Protein AF-D8QXN9-F1 (afdb_monomer)

Solvent-accessible surface area (backbone atoms only — not comparable to full-atom values): 7671 Å² total; per-residue (Å²): 120,68,66,42,54,52,26,49,49,23,25,74,68,43,37,51,70,62,40,48,57,50,53,70,66,60,67,50,72,72,54,51,50,29,54,66,44,42,51,28,50,41,50,21,40,54,58,37,49,31,49,78,37,84,77,47,31,55,59,44,47,53,46,49,52,50,19,53,76,62,71,26,77,75,54,70,71,53,49,32,52,51,33,48,42,13,20,44,59,93,32,33,68,60,31,52,54,50,51,52,47,33,59,78,70,62,49,67,80,44,68,64,43,57,52,26,49,30,53,13,27,49,59,30,68,38,57,67,63,17,50,54,53,51,51,54,52,56,55,54,63,57,66,78,76,113

Mean predicted aligned error: 9.07 Å

Organism: Selaginella moellendorffii (NCBI:txid88036)

Nearest PDB structures (foldseek):
  5iww-assembly1_D  TM=6.169E-01  e=4.352E-06  unidentified
  5iwb-assembly1_B  TM=8.799E-01  e=5.722E-03  unidentified
  6een-assembly1_A  TM=7.060E-01  e=8.855E-03  Zea mays
  5i9g-assembly1_C  TM=6.907E-01  e=8.855E-03  unidentified
  6bv6-assembly1_A  TM=7.272E-01  e=5.875E-02  Arabidopsis thaliana

Structure (mmCIF, N/CA/C/O backbone):
data_AF-D8QXN9-F1
#
_entry.id   AF-D8QXN9-F1
#
loop_
_atom_site.group_PDB
_atom_site.id
_atom_site.type_symbol
_atom_site.label_atom_id
_atom_site.label_alt_id
_atom_site.label_comp_id
_atom_site.label_asym_id
_atom_site.label_entity_id
_atom_site.label_seq_id
_atom_site.pdbx_PDB_ins_code
_atom_site.Cartn_x
_atom_site.Cartn_y
_atom_site.Cartn_z
_atom_site.occupancy
_atom_site.B_iso_or_equiv
_atom_site.auth_seq_id
_atom_site.auth_comp_id
_atom_site.auth_asym_id
_atom_site.auth_atom_id
_atom_site.pdbx_PDB_model_num
ATOM 1 N N . MET A 1 1 ? 0.394 -14.820 -15.904 1.00 59.53 1 MET A N 1
ATOM 2 C CA . MET A 1 1 ? 1.328 -15.375 -14.895 1.00 59.53 1 MET A CA 1
ATOM 3 C C . MET A 1 1 ? 2.772 -14.881 -15.051 1.00 59.53 1 MET A C 1
ATOM 5 O O . MET A 1 1 ? 3.433 -14.773 -14.034 1.00 59.53 1 MET A O 1
ATOM 9 N N . VAL A 1 2 ? 3.241 -14.471 -16.241 1.00 77.19 2 VAL A N 1
ATOM 10 C CA . VAL A 1 2 ? 4.619 -13.950 -16.432 1.00 77.19 2 VAL A CA 1
ATOM 11 C C . VAL A 1 2 ? 4.889 -12.630 -15.688 1.00 77.19 2 VAL A C 1
ATOM 13 O O . VAL A 1 2 ? 5.911 -12.492 -15.029 1.00 77.19 2 VAL A O 1
ATOM 16 N N . ILE A 1 3 ? 3.950 -11.680 -15.725 1.00 80.69 3 ILE A N 1
ATOM 17 C CA . ILE A 1 3 ? 4.158 -10.326 -15.177 1.00 80.69 3 ILE A CA 1
ATOM 18 C C . ILE A 1 3 ? 4.365 -10.330 -13.654 1.00 80.69 3 ILE A C 1
ATOM 20 O O . ILE A 1 3 ? 5.240 -9.631 -13.157 1.00 80.69 3 ILE A O 1
ATOM 24 N N . VAL A 1 4 ? 3.624 -11.163 -12.915 1.00 82.94 4 VAL A N 1
ATOM 25 C CA . VAL A 1 4 ? 3.764 -11.283 -11.451 1.00 82.94 4 VAL A CA 1
ATOM 26 C C . VAL A 1 4 ? 5.149 -11.808 -11.069 1.00 82.94 4 VAL A C 1
ATOM 28 O O . VAL A 1 4 ? 5.782 -11.256 -10.174 1.00 82.94 4 VAL A O 1
ATOM 31 N N . SER A 1 5 ? 5.657 -12.829 -11.768 1.00 83.69 5 SER A N 1
ATOM 32 C CA . SER A 1 5 ? 7.010 -13.346 -11.530 1.00 83.69 5 SER A CA 1
ATOM 33 C C . SER A 1 5 ? 8.098 -12.334 -11.888 1.00 83.69 5 SER A C 1
ATOM 35 O O . SER A 1 5 ? 9.083 -12.230 -11.163 1.00 83.69 5 SER A O 1
ATOM 37 N N . THR A 1 6 ? 7.920 -11.547 -12.954 1.00 85.12 6 THR A N 1
ATOM 38 C CA . THR A 1 6 ? 8.880 -10.491 -13.310 1.00 85.12 6 THR A CA 1
ATOM 39 C C . THR A 1 6 ? 8.885 -9.378 -12.264 1.00 85.12 6 THR A C 1
ATOM 41 O O . THR A 1 6 ? 9.954 -8.952 -11.840 1.00 85.12 6 THR A O 1
ATOM 44 N N . LEU A 1 7 ? 7.712 -8.963 -11.772 1.00 83.94 7 LEU A N 1
ATOM 45 C CA . LEU A 1 7 ? 7.598 -8.002 -10.670 1.00 83.94 7 LEU A CA 1
ATOM 46 C C . LEU A 1 7 ? 8.225 -8.535 -9.376 1.00 83.94 7 LEU A C 1
ATOM 48 O O . LEU A 1 7 ? 8.920 -7.795 -8.684 1.00 83.94 7 LEU A O 1
ATOM 52 N N . ALA A 1 8 ? 8.040 -9.822 -9.068 1.00 84.38 8 ALA A N 1
ATOM 53 C CA . ALA A 1 8 ? 8.683 -10.463 -7.923 1.00 84.38 8 ALA A CA 1
ATOM 54 C C . ALA A 1 8 ? 10.215 -10.493 -8.061 1.00 84.38 8 ALA A C 1
ATOM 56 O O . ALA A 1 8 ? 10.917 -10.226 -7.087 1.00 84.38 8 ALA A O 1
ATOM 57 N N . ALA A 1 9 ? 10.737 -10.747 -9.265 1.00 86.50 9 ALA A N 1
ATOM 58 C CA . ALA A 1 9 ? 12.169 -10.670 -9.543 1.00 86.50 9 ALA A CA 1
ATOM 59 C C . ALA A 1 9 ? 12.709 -9.239 -9.369 1.00 86.50 9 ALA A C 1
ATOM 61 O O . ALA A 1 9 ? 13.724 -9.061 -8.701 1.00 86.50 9 ALA A O 1
ATOM 62 N N . CYS A 1 10 ? 11.995 -8.221 -9.868 1.00 83.31 10 CYS A N 1
ATOM 63 C CA . CYS A 1 10 ? 12.359 -6.808 -9.674 1.00 83.31 10 CYS A CA 1
ATOM 64 C C . CYS A 1 10 ? 12.379 -6.439 -8.188 1.00 83.31 10 CYS A C 1
ATOM 66 O O . CYS A 1 10 ? 13.314 -5.809 -7.708 1.00 83.31 10 CYS A O 1
ATOM 68 N N . SER A 1 11 ? 11.376 -6.904 -7.442 1.00 84.44 11 SER A N 1
ATOM 69 C CA . SER A 1 11 ? 11.268 -6.721 -5.995 1.00 84.44 11 SER A CA 1
ATOM 70 C C . SER A 1 11 ? 12.443 -7.360 -5.238 1.00 84.44 11 SER A C 1
ATOM 72 O O . SER A 1 11 ? 12.994 -6.749 -4.325 1.00 84.44 11 SER A O 1
ATOM 74 N N . GLY A 1 12 ? 12.861 -8.571 -5.625 1.00 80.69 12 GLY A N 1
ATOM 75 C CA . GLY A 1 12 ? 14.017 -9.259 -5.040 1.00 80.69 12 GLY A CA 1
ATOM 76 C C . GLY A 1 12 ? 15.357 -8.608 -5.392 1.00 80.69 12 GLY A C 1
ATOM 77 O O . GLY A 1 12 ? 16.237 -8.526 -4.540 1.00 80.69 12 GLY A O 1
ATOM 78 N N . ALA A 1 13 ? 15.491 -8.104 -6.619 1.00 83.06 13 ALA A N 1
ATOM 79 C CA . ALA A 1 13 ? 16.678 -7.399 -7.097 1.00 83.06 13 ALA A CA 1
ATOM 80 C C . ALA A 1 13 ? 16.736 -5.921 -6.666 1.00 83.06 13 ALA A C 1
ATOM 82 O O . ALA A 1 13 ? 17.757 -5.272 -6.878 1.00 83.06 13 ALA A O 1
ATOM 83 N N . LYS A 1 14 ? 15.656 -5.389 -6.071 1.00 77.75 14 LYS A N 1
ATOM 84 C CA . LYS A 1 14 ? 15.438 -3.951 -5.827 1.00 77.75 14 LYS A CA 1
ATOM 85 C C . LYS A 1 14 ? 15.580 -3.093 -7.095 1.00 77.75 14 LYS A C 1
ATOM 87 O O . LYS A 1 14 ? 15.980 -1.933 -7.030 1.00 77.75 14 LYS A O 1
ATOM 92 N N . ASP A 1 15 ? 15.249 -3.665 -8.251 1.00 77.88 15 ASP A N 1
ATOM 93 C CA . ASP A 1 15 ? 15.332 -2.994 -9.548 1.00 77.88 15 ASP A CA 1
ATOM 94 C C . ASP A 1 15 ? 14.044 -2.206 -9.819 1.00 77.88 15 ASP A C 1
ATOM 96 O O . ASP A 1 15 ? 13.083 -2.690 -10.428 1.00 77.88 15 ASP A O 1
ATOM 100 N N . LEU A 1 16 ? 14.020 -0.978 -9.302 1.00 76.75 16 LEU A N 1
ATOM 101 C CA . LEU A 1 16 ? 12.884 -0.071 -9.438 1.00 76.75 16 LEU A CA 1
ATOM 102 C C . LEU A 1 16 ? 12.642 0.343 -10.893 1.00 76.75 16 LEU A C 1
ATOM 104 O O . LEU A 1 16 ? 11.494 0.437 -11.324 1.00 76.75 16 LEU A O 1
ATOM 108 N N . VAL A 1 17 ? 13.710 0.564 -11.662 1.00 77.62 17 VAL A N 1
ATOM 109 C CA . VAL A 1 17 ? 13.626 1.052 -13.046 1.00 77.62 17 VAL A CA 1
ATOM 110 C C . VAL A 1 17 ? 12.914 0.028 -13.922 1.00 77.62 17 VAL A C 1
ATOM 112 O O . VAL A 1 17 ? 11.977 0.370 -14.649 1.00 77.62 17 VAL A O 1
ATOM 115 N N . LEU A 1 18 ? 13.298 -1.245 -13.806 1.00 80.25 18 LEU A N 1
ATOM 116 C CA . LEU A 1 18 ? 12.629 -2.324 -14.522 1.00 80.25 18 LEU A CA 1
ATOM 117 C C . LEU A 1 18 ? 11.184 -2.509 -14.042 1.00 80.25 18 LEU A C 1
ATOM 119 O O . LEU A 1 18 ? 10.278 -2.675 -14.861 1.00 80.25 18 LEU A O 1
ATOM 123 N N . GLY A 1 19 ? 10.948 -2.427 -12.731 1.00 80.50 19 GLY A N 1
ATOM 124 C CA . GLY A 1 19 ? 9.610 -2.500 -12.148 1.00 80.50 19 GLY A CA 1
ATOM 125 C C . GLY A 1 19 ? 8.654 -1.432 -12.693 1.00 80.50 19 GLY A C 1
ATOM 126 O O . GLY A 1 19 ? 7.520 -1.752 -13.057 1.00 80.50 19 GLY A O 1
ATOM 127 N N . MET A 1 20 ? 9.123 -0.190 -12.837 1.00 72.50 20 MET A N 1
ATOM 128 C CA . MET A 1 20 ? 8.364 0.911 -13.440 1.00 72.50 20 MET A CA 1
ATOM 129 C C . MET A 1 20 ? 8.117 0.701 -14.933 1.00 72.50 20 MET A C 1
ATOM 131 O O . MET A 1 20 ? 7.005 0.926 -15.410 1.00 72.50 20 MET A O 1
ATOM 135 N N . ALA A 1 21 ? 9.113 0.217 -15.678 1.00 80.31 21 ALA A N 1
ATOM 136 C CA . ALA A 1 21 ? 8.937 -0.114 -17.090 1.00 80.31 21 ALA A CA 1
ATOM 137 C C . ALA A 1 21 ? 7.868 -1.206 -17.288 1.00 80.31 21 ALA A C 1
ATOM 139 O O . ALA A 1 21 ? 7.093 -1.168 -18.247 1.00 80.31 21 ALA A O 1
ATOM 140 N N . ILE A 1 22 ? 7.783 -2.163 -16.359 1.00 81.38 22 ILE A N 1
ATOM 141 C CA . ILE A 1 22 ? 6.728 -3.180 -16.340 1.00 81.38 22 ILE A CA 1
ATOM 142 C C . ILE A 1 22 ? 5.384 -2.555 -15.960 1.00 81.38 22 ILE A C 1
ATOM 144 O O . ILE A 1 22 ? 4.396 -2.836 -16.636 1.00 81.38 22 ILE A O 1
ATOM 148 N N . HIS A 1 23 ? 5.332 -1.681 -14.950 1.00 79.88 23 HIS A N 1
ATOM 149 C CA . HIS A 1 23 ? 4.109 -0.962 -14.581 1.00 79.88 23 HIS A CA 1
ATOM 150 C C . HIS A 1 23 ? 3.545 -0.153 -15.759 1.00 79.88 23 HIS A C 1
ATOM 152 O O . HIS A 1 23 ? 2.367 -0.284 -16.084 1.00 79.88 23 HIS A O 1
ATOM 158 N N . ALA A 1 24 ? 4.391 0.574 -16.491 1.00 74.62 24 ALA A N 1
ATOM 159 C CA . ALA A 1 24 ? 3.994 1.321 -17.684 1.00 74.62 24 ALA A CA 1
ATOM 160 C C . ALA A 1 24 ? 3.447 0.426 -18.813 1.00 74.62 24 ALA A C 1
ATOM 162 O O . ALA A 1 24 ? 2.692 0.895 -19.658 1.00 74.62 24 ALA A O 1
ATOM 163 N N . ARG A 1 25 ? 3.790 -0.869 -18.832 1.00 73.12 25 ARG A N 1
ATOM 164 C CA . ARG A 1 25 ? 3.241 -1.858 -19.778 1.00 73.12 25 ARG A CA 1
ATOM 165 C C . ARG A 1 25 ? 1.941 -2.500 -19.289 1.00 73.12 25 ARG A C 1
ATOM 167 O O . ARG A 1 25 ? 1.237 -3.119 -20.087 1.00 73.12 25 ARG A O 1
ATOM 174 N N . ILE A 1 26 ? 1.580 -2.333 -18.016 1.00 72.94 26 ILE A N 1
ATOM 175 C CA . ILE A 1 26 ? 0.288 -2.736 -17.438 1.00 72.94 26 ILE A CA 1
ATOM 176 C C . ILE A 1 26 ? -0.748 -1.644 -17.778 1.00 72.94 26 ILE A C 1
ATOM 178 O O . ILE A 1 26 ? -1.277 -0.918 -16.935 1.00 72.94 26 ILE A O 1
ATOM 182 N N . LEU A 1 27 ? -1.013 -1.491 -19.078 1.00 63.69 27 LEU A N 1
ATOM 183 C CA . LEU A 1 27 ? -2.041 -0.590 -19.611 1.00 63.69 27 LEU A CA 1
ATOM 184 C C . LEU A 1 27 ? -3.340 -1.319 -19.952 1.00 63.69 27 LEU A C 1
ATOM 186 O O . LEU A 1 27 ? -4.350 -0.663 -20.189 1.00 63.69 27 LEU A O 1
ATOM 190 N N . SER A 1 28 ? -3.354 -2.657 -19.956 1.00 69.00 28 SER A N 1
ATOM 191 C CA . SER A 1 28 ? -4.598 -3.385 -20.182 1.00 69.00 28 SER A CA 1
ATOM 192 C C . SER A 1 28 ? -5.530 -3.224 -18.968 1.00 69.00 28 SER A C 1
ATOM 194 O O . SER A 1 28 ? -5.135 -3.543 -17.839 1.00 69.00 28 SER A O 1
ATOM 196 N N . PRO A 1 29 ? -6.775 -2.748 -19.171 1.00 64.94 29 PRO A N 1
ATOM 197 C CA . PRO A 1 29 ? -7.753 -2.568 -18.096 1.00 64.94 29 PRO A CA 1
ATOM 198 C C . PRO A 1 29 ? -7.983 -3.847 -17.286 1.00 64.94 29 PRO A C 1
ATOM 200 O O . PRO A 1 29 ? -8.178 -3.790 -16.075 1.00 64.94 29 PRO A O 1
ATOM 203 N N . ASP A 1 30 ? -7.906 -5.004 -17.942 1.00 72.31 30 ASP A N 1
ATOM 204 C CA . ASP A 1 30 ? -8.112 -6.313 -17.317 1.00 72.31 30 ASP A CA 1
ATOM 205 C C . ASP A 1 30 ? -6.999 -6.672 -16.332 1.00 72.31 30 ASP A C 1
ATOM 207 O O . ASP A 1 30 ? -7.237 -7.294 -15.298 1.00 72.31 30 ASP A O 1
ATOM 211 N N . LEU A 1 31 ? -5.770 -6.246 -16.624 1.00 70.00 31 LEU A N 1
ATOM 212 C CA . LEU A 1 31 ? -4.612 -6.571 -15.806 1.00 70.00 31 LEU A CA 1
ATOM 213 C C . LEU A 1 31 ? -4.504 -5.653 -14.581 1.00 70.00 31 LEU A C 1
ATOM 215 O O . LEU A 1 31 ? -4.072 -6.110 -13.524 1.00 70.00 31 LEU A O 1
ATOM 219 N N . ARG A 1 32 ? -4.983 -4.404 -14.686 1.00 66.00 32 ARG A N 1
ATOM 220 C CA . ARG A 1 32 ? -5.122 -3.472 -13.548 1.00 66.00 32 ARG A CA 1
ATOM 221 C C . ARG A 1 32 ? -6.118 -3.957 -12.496 1.00 66.00 32 ARG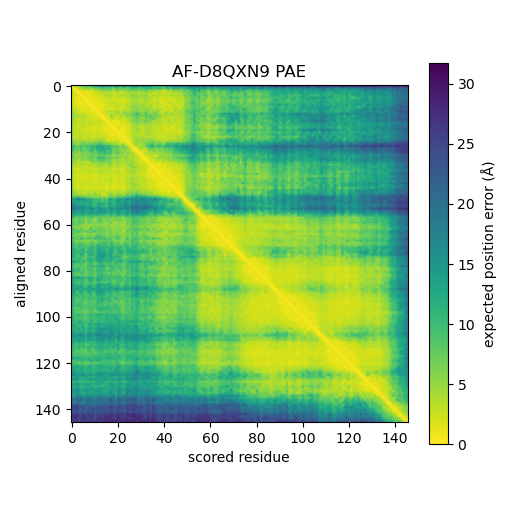 A C 1
ATOM 223 O O . ARG A 1 32 ? -5.935 -3.699 -11.314 1.00 66.00 32 ARG A O 1
ATOM 230 N N . LYS A 1 33 ? -7.143 -4.700 -12.916 1.00 68.62 33 LYS A N 1
ATOM 231 C CA . LYS A 1 33 ? -8.142 -5.302 -12.020 1.00 68.62 33 LYS A CA 1
ATOM 232 C C . LYS A 1 33 ? -7.669 -6.616 -11.388 1.00 68.62 33 LYS A C 1
ATOM 234 O O . LYS A 1 33 ? -8.407 -7.248 -10.640 1.00 68.62 33 LYS A O 1
ATOM 239 N N . SER A 1 34 ? -6.458 -7.083 -11.689 1.00 78.19 34 SER A N 1
ATOM 240 C CA . SER A 1 34 ? -5.955 -8.326 -11.110 1.00 78.19 34 SER A CA 1
ATOM 241 C C . SER A 1 34 ? -5.381 -8.085 -9.714 1.00 78.19 34 SER A C 1
ATOM 243 O O . SER A 1 34 ? -4.369 -7.393 -9.583 1.00 78.19 34 SER A O 1
ATOM 245 N N . VAL A 1 35 ? -5.958 -8.736 -8.689 1.00 75.38 35 VAL A N 1
ATOM 246 C CA . VAL A 1 35 ? -5.423 -8.735 -7.308 1.00 75.38 35 VAL A CA 1
ATOM 247 C C . VAL A 1 35 ? -3.928 -9.068 -7.317 1.00 75.38 35 VAL A C 1
ATOM 249 O O . VAL A 1 35 ? -3.117 -8.371 -6.716 1.00 75.38 35 VAL A O 1
ATOM 252 N N . PHE A 1 36 ? -3.555 -10.119 -8.054 1.00 82.44 36 PHE A N 1
ATOM 253 C CA . PHE A 1 36 ? -2.189 -10.636 -8.088 1.00 82.44 36 PHE A CA 1
ATOM 254 C C . PHE A 1 36 ? -1.192 -9.636 -8.674 1.00 82.44 36 PHE A C 1
ATOM 256 O O . PHE A 1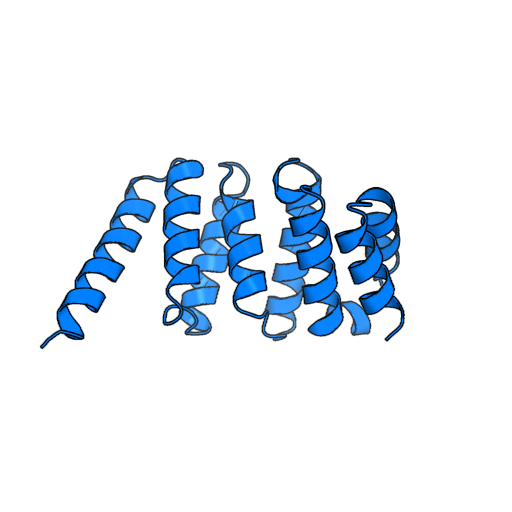 36 ? -0.069 -9.534 -8.188 1.00 82.44 36 PHE A O 1
ATOM 263 N N . VAL A 1 37 ? -1.589 -8.899 -9.715 1.00 82.50 37 VAL A N 1
ATOM 264 C CA . VAL A 1 37 ? -0.716 -7.914 -10.366 1.00 82.50 37 VAL A CA 1
ATOM 265 C C . VAL A 1 37 ? -0.594 -6.660 -9.514 1.00 82.50 37 VAL A C 1
ATOM 267 O O . VAL A 1 37 ? 0.523 -6.195 -9.303 1.00 82.50 37 VAL A O 1
ATOM 270 N N . GLY A 1 38 ? -1.706 -6.156 -8.977 1.00 76.88 38 GLY A N 1
ATOM 271 C CA . GLY A 1 38 ? -1.701 -4.994 -8.093 1.00 76.88 38 GLY A CA 1
ATOM 272 C C . GLY A 1 38 ? -0.880 -5.235 -6.823 1.00 76.88 38 GLY A C 1
ATOM 273 O O . GLY A 1 38 ? 0.019 -4.458 -6.514 1.00 76.88 38 GLY A O 1
ATOM 274 N N . THR A 1 39 ? -1.067 -6.381 -6.157 1.00 79.31 39 THR A N 1
ATOM 275 C CA . THR A 1 39 ? -0.230 -6.781 -5.014 1.00 79.31 39 THR A CA 1
ATOM 276 C C . THR A 1 39 ? 1.248 -6.909 -5.394 1.00 79.31 39 THR A C 1
ATOM 278 O O . THR A 1 39 ? 2.112 -6.468 -4.636 1.00 79.31 39 THR A O 1
ATOM 281 N N . ALA A 1 40 ? 1.568 -7.497 -6.551 1.00 84.31 40 ALA A N 1
ATOM 282 C CA . ALA A 1 40 ? 2.956 -7.641 -6.989 1.00 84.31 40 ALA A CA 1
ATOM 283 C C . ALA A 1 40 ? 3.621 -6.288 -7.288 1.00 84.31 40 ALA A C 1
ATOM 285 O O . ALA A 1 40 ? 4.784 -6.102 -6.934 1.00 84.31 40 ALA A O 1
ATOM 286 N N . LEU A 1 41 ? 2.886 -5.343 -7.885 1.00 79.38 41 LEU A N 1
ATOM 287 C CA . LEU A 1 41 ? 3.342 -3.971 -8.120 1.00 79.38 41 LEU A CA 1
ATOM 288 C C . LEU A 1 41 ? 3.618 -3.248 -6.802 1.00 79.38 41 LEU A C 1
ATOM 290 O O . LEU A 1 41 ? 4.720 -2.742 -6.610 1.00 79.38 41 LEU A O 1
ATOM 294 N N . LEU A 1 42 ? 2.664 -3.256 -5.870 1.00 77.44 42 LEU A N 1
ATOM 295 C CA . LEU A 1 42 ? 2.824 -2.617 -4.561 1.00 77.44 42 LEU A CA 1
ATOM 296 C C . LEU A 1 42 ? 3.994 -3.203 -3.766 1.00 77.44 42 LEU A C 1
ATOM 298 O O . LEU A 1 42 ? 4.795 -2.453 -3.216 1.00 77.44 42 LEU A O 1
ATOM 302 N N . ASN A 1 43 ? 4.152 -4.528 -3.750 1.00 78.31 43 ASN A N 1
ATOM 303 C CA . ASN A 1 43 ? 5.290 -5.164 -3.086 1.00 78.31 43 ASN A CA 1
ATOM 304 C C . ASN A 1 43 ? 6.630 -4.858 -3.788 1.00 78.31 43 ASN A C 1
ATOM 306 O O . ASN A 1 43 ? 7.662 -4.753 -3.123 1.00 78.31 43 ASN A O 1
ATOM 310 N N . MET A 1 44 ? 6.636 -4.700 -5.115 1.00 84.38 44 MET A N 1
ATOM 311 C CA . MET A 1 44 ? 7.812 -4.233 -5.855 1.00 84.38 44 MET A CA 1
ATOM 312 C C . MET A 1 44 ? 8.184 -2.811 -5.420 1.00 84.38 44 MET A C 1
ATOM 314 O O . MET A 1 44 ? 9.291 -2.619 -4.923 1.00 84.38 44 MET A O 1
ATOM 318 N N . TYR A 1 45 ? 7.247 -1.861 -5.469 1.00 76.81 45 TYR A N 1
ATOM 319 C CA . TYR A 1 45 ? 7.481 -0.481 -5.026 1.00 76.81 45 TYR A CA 1
ATOM 320 C C . TYR A 1 45 ? 7.924 -0.395 -3.557 1.00 76.81 45 TYR A C 1
ATOM 322 O O . TYR A 1 45 ? 8.868 0.330 -3.239 1.00 76.81 45 TYR A O 1
ATOM 330 N N . ALA A 1 46 ? 7.307 -1.185 -2.674 1.00 73.25 46 ALA A N 1
ATOM 331 C CA . ALA A 1 46 ? 7.655 -1.228 -1.258 1.00 73.25 46 ALA A CA 1
ATOM 332 C C . ALA A 1 46 ? 9.084 -1.725 -1.010 1.00 73.25 46 ALA A C 1
ATOM 334 O O . ALA A 1 46 ? 9.840 -1.093 -0.274 1.00 73.25 46 ALA A O 1
ATOM 335 N N . LYS A 1 47 ? 9.488 -2.838 -1.634 1.00 73.75 47 LYS A N 1
ATOM 336 C CA . LYS A 1 47 ? 10.829 -3.413 -1.422 1.00 73.75 47 LYS A CA 1
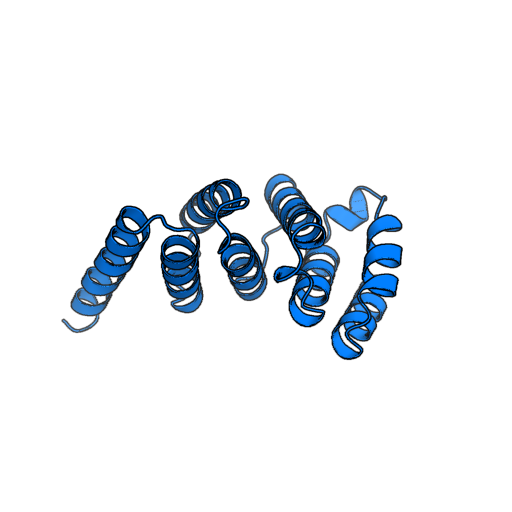ATOM 337 C C . LYS A 1 47 ? 11.945 -2.650 -2.130 1.00 73.75 47 LYS A C 1
ATOM 339 O O . LYS A 1 47 ? 13.083 -2.688 -1.662 1.00 73.75 47 LYS A O 1
ATOM 344 N N . CYS A 1 48 ? 11.630 -1.953 -3.216 1.00 69.88 48 CYS A N 1
ATOM 345 C CA . CYS A 1 48 ? 12.580 -1.107 -3.930 1.00 69.88 48 CYS A CA 1
ATOM 346 C C . CYS A 1 48 ? 12.862 0.231 -3.217 1.00 69.88 48 CYS A C 1
ATOM 348 O O . CYS A 1 48 ? 13.661 1.013 -3.718 1.00 69.88 48 CYS A O 1
ATOM 350 N N . GLY A 1 49 ? 12.232 0.511 -2.066 1.00 62.97 49 GLY A N 1
ATOM 351 C CA . GLY A 1 49 ? 12.419 1.774 -1.337 1.00 62.97 49 GLY A CA 1
ATOM 352 C C . GLY A 1 49 ? 11.801 2.983 -2.046 1.00 62.97 49 GLY A C 1
ATOM 353 O O . GLY A 1 49 ? 12.032 4.119 -1.654 1.00 62.97 49 GLY A O 1
ATOM 354 N N . ALA A 1 50 ? 10.985 2.749 -3.076 1.00 59.22 50 ALA A N 1
ATOM 355 C CA . ALA A 1 50 ? 10.316 3.797 -3.841 1.00 59.22 50 ALA A CA 1
ATOM 356 C C . ALA A 1 50 ? 9.308 4.575 -2.977 1.00 59.22 50 ALA A C 1
ATOM 358 O O . ALA A 1 50 ? 9.013 5.732 -3.233 1.00 59.22 50 ALA A O 1
ATOM 359 N N . ILE A 1 51 ? 8.838 3.945 -1.897 1.00 55.84 51 ILE A N 1
ATOM 360 C CA . 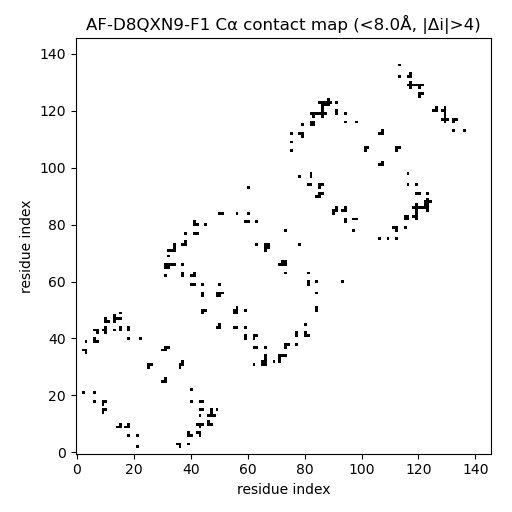ILE A 1 51 ? 7.994 4.563 -0.873 1.00 55.84 51 ILE A CA 1
ATOM 361 C C . ILE A 1 51 ? 8.733 5.672 -0.078 1.00 55.84 51 ILE A C 1
ATOM 363 O O . ILE A 1 51 ? 8.121 6.477 0.620 1.00 55.84 51 ILE A O 1
ATOM 367 N N . GLU A 1 52 ? 10.059 5.746 -0.179 1.00 53.41 52 GLU A N 1
ATOM 368 C CA . GLU A 1 52 ? 10.852 6.823 0.422 1.00 53.41 52 GLU A CA 1
ATOM 369 C C . GLU A 1 52 ? 11.129 7.964 -0.576 1.00 53.41 52 GLU A C 1
ATOM 371 O O . GLU A 1 52 ? 11.534 9.051 -0.167 1.00 53.41 52 GLU A O 1
ATOM 376 N N . GLN A 1 53 ? 10.874 7.756 -1.875 1.00 56.12 53 GLN A N 1
ATOM 377 C CA . GLN A 1 53 ? 11.093 8.740 -2.938 1.00 56.12 53 GLN A CA 1
ATOM 378 C C . GLN A 1 53 ? 9.754 9.354 -3.387 1.00 56.12 53 GLN A C 1
ATOM 380 O O . GLN A 1 53 ? 8.852 8.664 -3.856 1.00 56.12 53 GLN A O 1
ATOM 385 N N . MET A 1 54 ? 9.618 10.681 -3.262 1.00 51.44 54 MET A N 1
ATOM 386 C CA . MET A 1 54 ? 8.350 11.423 -3.433 1.00 51.44 54 MET A CA 1
ATOM 387 C C . MET A 1 54 ? 7.611 11.166 -4.762 1.00 51.44 54 MET A C 1
ATOM 389 O O . MET A 1 54 ? 6.384 11.229 -4.795 1.00 51.44 54 MET A O 1
ATOM 393 N N . GLY A 1 55 ? 8.316 10.878 -5.860 1.00 58.44 55 GLY A N 1
ATOM 394 C CA . GLY A 1 55 ? 7.692 10.623 -7.168 1.00 58.44 55 GLY A CA 1
ATOM 395 C C . GLY A 1 55 ? 7.034 9.245 -7.289 1.00 58.44 55 GLY A C 1
ATOM 396 O O . GLY A 1 55 ? 5.989 9.108 -7.928 1.00 58.44 55 GLY A O 1
ATOM 397 N N . ASP A 1 56 ? 7.600 8.240 -6.625 1.00 64.69 56 ASP A N 1
ATOM 398 C CA . ASP A 1 56 ? 7.250 6.835 -6.847 1.00 64.69 56 ASP A CA 1
ATOM 399 C C . ASP A 1 56 ? 6.190 6.334 -5.856 1.00 64.69 56 ASP A C 1
ATOM 401 O O . ASP A 1 56 ? 5.417 5.424 -6.174 1.00 64.69 56 ASP A O 1
ATOM 405 N N . CYS A 1 57 ? 6.064 6.998 -4.698 1.00 68.62 57 CYS A N 1
ATOM 406 C CA . CYS A 1 57 ? 4.931 6.834 -3.784 1.00 68.62 57 CYS A CA 1
ATOM 407 C C . CYS A 1 57 ? 3.598 6.997 -4.511 1.00 68.62 57 CYS A C 1
ATOM 409 O O . CYS A 1 57 ? 2.713 6.156 -4.381 1.00 68.62 57 CYS A O 1
ATOM 411 N N . ARG A 1 58 ? 3.459 8.055 -5.317 1.00 76.88 58 ARG A N 1
ATOM 412 C CA . ARG A 1 58 ? 2.204 8.381 -6.004 1.00 76.88 58 ARG A CA 1
ATOM 413 C C . ARG A 1 58 ? 1.716 7.235 -6.891 1.00 76.88 58 ARG A C 1
ATOM 415 O O . ARG A 1 58 ? 0.549 6.873 -6.816 1.00 76.88 58 ARG A O 1
ATOM 422 N N . GLN A 1 59 ? 2.602 6.621 -7.672 1.00 76.25 59 GLN A N 1
ATOM 423 C CA . GLN A 1 59 ? 2.235 5.521 -8.572 1.00 76.25 59 GLN A CA 1
ATOM 424 C C . GLN A 1 59 ? 1.796 4.260 -7.815 1.00 76.25 59 GLN A C 1
ATOM 426 O O . GLN A 1 59 ? 0.864 3.567 -8.235 1.00 76.25 59 GLN A O 1
ATOM 431 N N . ALA A 1 60 ? 2.456 3.949 -6.696 1.00 75.31 60 ALA A N 1
ATOM 432 C CA . ALA A 1 60 ? 2.072 2.827 -5.845 1.00 75.31 60 ALA A CA 1
ATOM 433 C C . ALA A 1 60 ? 0.684 3.050 -5.218 1.00 75.31 60 ALA A C 1
ATOM 435 O O . ALA A 1 60 ? -0.136 2.130 -5.176 1.00 75.31 60 ALA A O 1
ATOM 436 N N . LEU A 1 61 ? 0.409 4.284 -4.791 1.00 78.56 61 LEU A N 1
ATOM 437 C CA . LEU A 1 61 ? -0.875 4.704 -4.234 1.00 78.56 61 LEU A CA 1
ATOM 438 C C . LEU A 1 61 ? -1.996 4.649 -5.288 1.00 78.56 61 LEU A C 1
ATOM 440 O O . LEU A 1 61 ? -3.016 4.006 -5.049 1.00 78.56 61 LEU A O 1
ATOM 444 N N . GLU A 1 62 ? -1.774 5.199 -6.485 1.00 81.06 62 GLU A N 1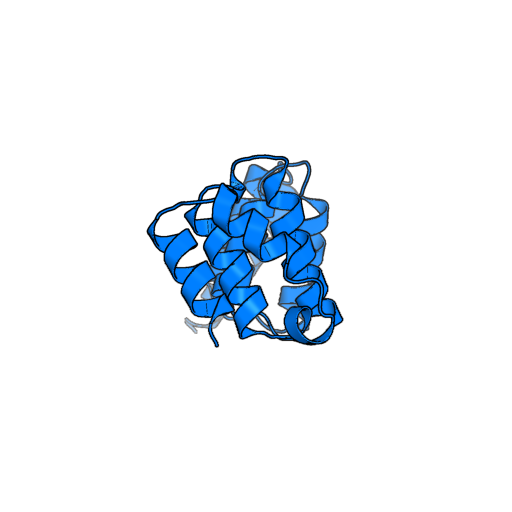
ATOM 445 C CA . GLU A 1 62 ? -2.707 5.124 -7.627 1.00 81.06 62 GLU A CA 1
ATOM 446 C C . GLU A 1 62 ? -3.037 3.680 -8.020 1.00 81.06 62 GLU A C 1
ATOM 448 O O . GLU A 1 62 ? -4.183 3.355 -8.339 1.00 81.06 62 GLU A O 1
ATOM 453 N N . THR A 1 63 ? -2.048 2.785 -7.953 1.00 77.25 63 THR A N 1
ATOM 454 C CA . THR A 1 63 ? -2.269 1.352 -8.189 1.00 77.25 63 THR A CA 1
ATOM 455 C C . THR A 1 63 ? -3.246 0.779 -7.164 1.00 77.25 63 THR A C 1
ATOM 457 O O . THR A 1 63 ? -4.167 0.051 -7.536 1.00 77.25 63 THR A O 1
ATOM 460 N N . LEU A 1 64 ? -3.076 1.119 -5.881 1.00 76.94 64 LEU A N 1
ATOM 461 C CA . LEU A 1 64 ? -3.953 0.639 -4.817 1.00 76.94 64 LEU A CA 1
ATOM 462 C C . LEU A 1 64 ? -5.371 1.207 -4.938 1.00 76.94 64 LEU A C 1
ATOM 464 O O . LEU A 1 64 ? -6.338 0.458 -4.811 1.00 76.94 64 LEU A O 1
ATOM 468 N N . GLU A 1 65 ? -5.512 2.501 -5.216 1.00 80.12 65 GLU A N 1
ATOM 469 C CA . GLU A 1 65 ? -6.825 3.113 -5.438 1.00 80.12 65 GLU A CA 1
ATOM 470 C C . GLU A 1 65 ? -7.546 2.464 -6.622 1.00 80.12 65 GLU A C 1
ATOM 472 O O . GLU A 1 65 ? -8.721 2.116 -6.503 1.00 80.12 65 GLU A O 1
ATOM 477 N N . GLY A 1 66 ? -6.838 2.192 -7.722 1.00 78.69 66 GLY A N 1
ATOM 478 C CA . GLY A 1 66 ? -7.392 1.457 -8.858 1.00 78.69 66 GLY A CA 1
ATOM 479 C C . GLY A 1 66 ? -7.902 0.060 -8.482 1.00 78.69 66 GLY A C 1
ATOM 480 O O . GLY A 1 66 ? -8.960 -0.354 -8.961 1.00 78.69 66 GLY A O 1
ATOM 481 N N . MET A 1 67 ? -7.205 -0.659 -7.592 1.00 75.25 67 MET A N 1
ATOM 482 C CA . MET A 1 67 ? -7.683 -1.946 -7.063 1.00 75.25 67 MET A CA 1
ATOM 483 C C . MET A 1 67 ? -8.968 -1.772 -6.241 1.00 75.25 67 MET A C 1
ATOM 485 O O . MET A 1 67 ? -9.944 -2.493 -6.461 1.00 75.25 67 MET A O 1
ATOM 489 N N . ILE A 1 68 ? -9.003 -0.788 -5.339 1.00 76.12 68 ILE A N 1
ATOM 490 C CA . ILE A 1 68 ? -10.172 -0.506 -4.493 1.00 76.12 68 ILE A CA 1
ATOM 491 C C . ILE A 1 68 ? -11.385 -0.133 -5.360 1.00 76.12 68 ILE A C 1
ATOM 493 O O . ILE A 1 68 ? -12.454 -0.727 -5.206 1.00 76.12 68 ILE A O 1
ATOM 497 N N . GLN A 1 69 ? -11.216 0.772 -6.330 1.00 78.56 69 GLN A N 1
ATOM 498 C CA . GLN A 1 69 ? -12.267 1.172 -7.275 1.00 78.56 69 GLN A CA 1
ATOM 499 C C . GLN A 1 69 ? -12.776 -0.009 -8.113 1.00 78.56 69 GLN A C 1
ATOM 501 O O . GLN A 1 69 ? -13.971 -0.117 -8.390 1.00 78.56 69 GLN A O 1
ATOM 506 N N . ALA A 1 70 ? -11.890 -0.938 -8.477 1.00 75.19 70 ALA A N 1
ATOM 507 C CA . ALA A 1 70 ? -12.248 -2.165 -9.180 1.00 75.19 70 ALA A CA 1
ATOM 508 C C . ALA A 1 70 ? -12.927 -3.228 -8.290 1.00 75.19 70 ALA A C 1
ATOM 510 O O . ALA A 1 70 ? -13.258 -4.302 -8.794 1.00 75.19 70 ALA A O 1
ATOM 511 N N . ARG A 1 71 ? -13.148 -2.954 -6.994 1.00 74.25 71 ARG A N 1
ATOM 512 C CA . ARG A 1 71 ? -13.636 -3.907 -5.974 1.00 74.25 71 ARG A CA 1
ATOM 513 C C . ARG A 1 71 ? -12.741 -5.138 -5.809 1.00 74.25 71 ARG A C 1
ATOM 515 O O . ARG A 1 71 ? -13.194 -6.225 -5.457 1.00 74.25 71 ARG A O 1
ATOM 522 N N . VAL A 1 72 ? -11.454 -4.955 -6.065 1.00 73.19 72 VAL A N 1
ATOM 523 C CA . VAL A 1 72 ? -10.409 -5.968 -5.958 1.00 73.19 72 VAL A CA 1
ATOM 524 C C . VAL A 1 72 ? -9.800 -5.808 -4.576 1.00 73.19 72 VAL A C 1
ATOM 526 O O . VAL A 1 72 ? -9.083 -4.840 -4.349 1.00 73.19 72 VAL A O 1
ATOM 529 N N . GLN A 1 73 ? -10.099 -6.718 -3.643 1.00 68.56 73 GLN A N 1
ATOM 530 C CA . GLN A 1 73 ? -9.619 -6.586 -2.265 1.00 68.56 73 GLN A CA 1
ATOM 531 C C . GLN A 1 73 ? -8.086 -6.688 -2.198 1.00 68.56 73 GLN A C 1
ATOM 533 O O . GLN A 1 73 ? -7.526 -7.748 -2.500 1.00 68.56 73 GLN A O 1
ATOM 538 N N . PRO A 1 74 ? -7.391 -5.614 -1.785 1.00 69.69 74 PRO A N 1
ATOM 539 C CA . PRO A 1 74 ? -5.977 -5.683 -1.454 1.00 69.69 74 PRO A CA 1
ATOM 540 C C . PRO A 1 74 ? -5.785 -6.519 -0.185 1.00 69.69 74 PRO A C 1
ATOM 542 O O . PRO A 1 74 ? -6.601 -6.469 0.733 1.00 69.69 74 PRO A O 1
ATOM 545 N N . ASN A 1 75 ? -4.694 -7.280 -0.106 1.00 74.31 75 ASN A N 1
ATOM 546 C CA . ASN A 1 75 ? -4.391 -8.026 1.117 1.00 74.31 75 ASN A CA 1
ATOM 547 C C . ASN A 1 75 ? -3.904 -7.084 2.250 1.00 74.31 75 ASN A C 1
ATOM 549 O O . ASN A 1 75 ? -3.418 -5.986 1.960 1.00 74.31 75 ASN A O 1
ATOM 553 N N . PRO A 1 76 ? -3.971 -7.498 3.532 1.00 74.06 76 PRO A N 1
ATOM 554 C CA . PRO A 1 76 ? -3.571 -6.651 4.664 1.00 74.06 76 PRO A CA 1
ATOM 555 C C . PRO A 1 76 ? -2.132 -6.124 4.572 1.00 74.06 76 PRO A C 1
ATOM 557 O O . PRO A 1 76 ? -1.881 -4.947 4.810 1.00 74.06 76 PRO A O 1
ATOM 560 N N . VAL A 1 77 ? -1.185 -6.953 4.121 1.00 73.50 77 VAL A N 1
ATOM 561 C CA . VAL A 1 77 ? 0.218 -6.539 3.920 1.00 73.50 77 VAL A CA 1
ATOM 562 C C . VAL A 1 77 ? 0.328 -5.398 2.898 1.00 73.50 77 VAL A C 1
ATOM 564 O O . VAL A 1 77 ? 1.119 -4.473 3.073 1.00 73.50 77 VAL A O 1
ATOM 567 N N . THR A 1 78 ? -0.498 -5.433 1.851 1.00 73.38 78 THR A N 1
ATOM 568 C CA . THR A 1 78 ? -0.577 -4.395 0.814 1.00 73.38 78 THR A CA 1
ATOM 569 C C . THR A 1 78 ? -1.113 -3.087 1.394 1.00 73.38 78 THR A C 1
ATOM 571 O O . THR A 1 78 ? -0.561 -2.024 1.114 1.00 73.38 78 THR A O 1
ATOM 574 N N . PHE A 1 79 ? -2.137 -3.160 2.247 1.00 76.69 79 PHE A N 1
ATOM 575 C CA . PHE A 1 79 ? -2.664 -1.989 2.948 1.00 76.69 79 PHE A CA 1
ATOM 576 C C . PHE A 1 79 ? -1.638 -1.369 3.895 1.00 76.69 79 PHE A C 1
ATOM 578 O O . PHE A 1 79 ? -1.448 -0.157 3.864 1.00 76.69 79 PHE A O 1
ATOM 585 N N . VAL A 1 80 ? -0.935 -2.179 4.694 1.00 80.12 80 VAL A N 1
ATOM 586 C CA . VAL A 1 80 ? 0.124 -1.690 5.594 1.00 80.12 80 VAL A CA 1
ATOM 587 C C . VAL A 1 80 ? 1.212 -0.954 4.812 1.00 80.12 80 VAL A C 1
ATOM 589 O O . VAL A 1 80 ? 1.634 0.128 5.222 1.00 80.12 80 VAL A O 1
ATOM 592 N N . ALA A 1 81 ? 1.654 -1.507 3.678 1.00 75.69 81 ALA A N 1
ATOM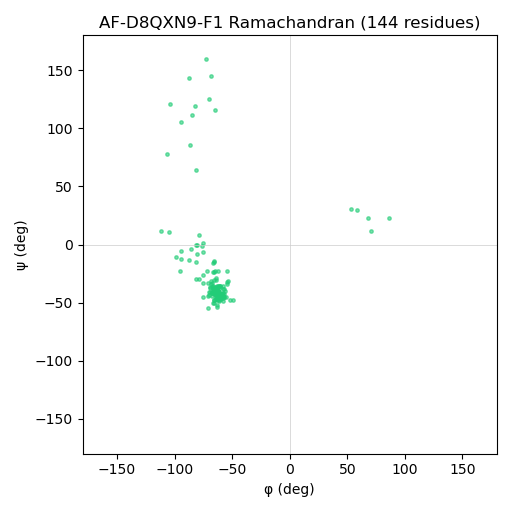 593 C CA . ALA A 1 81 ? 2.666 -0.876 2.835 1.00 75.69 81 ALA A CA 1
ATOM 594 C C . ALA A 1 81 ? 2.202 0.492 2.309 1.00 75.69 81 ALA A C 1
ATOM 596 O O . ALA A 1 81 ? 2.943 1.469 2.402 1.00 75.69 81 ALA A O 1
ATOM 597 N N . ALA A 1 82 ? 0.965 0.583 1.820 1.00 78.12 82 ALA A N 1
ATOM 598 C CA . ALA A 1 82 ? 0.418 1.834 1.307 1.00 78.12 82 ALA A CA 1
ATOM 599 C C . ALA A 1 82 ? 0.159 2.875 2.405 1.00 78.12 82 ALA A C 1
ATOM 601 O O . ALA A 1 82 ? 0.512 4.036 2.234 1.00 78.12 82 ALA A O 1
ATOM 602 N N . ILE A 1 83 ? -0.368 2.466 3.563 1.00 82.38 83 ILE A N 1
ATOM 603 C CA . ILE A 1 83 ? -0.514 3.346 4.733 1.00 82.38 83 ILE A CA 1
ATOM 604 C C . ILE A 1 83 ? 0.854 3.878 5.162 1.00 82.38 83 ILE A C 1
ATOM 606 O O . ILE A 1 83 ? 1.007 5.066 5.425 1.00 82.38 83 ILE A O 1
ATOM 610 N N . THR A 1 84 ? 1.877 3.023 5.178 1.00 79.69 84 THR A N 1
ATOM 611 C CA . THR A 1 84 ? 3.241 3.443 5.518 1.00 79.69 84 THR A CA 1
ATOM 612 C C . THR A 1 84 ? 3.778 4.455 4.503 1.00 79.69 84 THR A C 1
ATOM 614 O O . THR A 1 84 ? 4.439 5.411 4.908 1.00 79.69 84 THR A O 1
ATOM 617 N N . ALA A 1 85 ? 3.439 4.316 3.218 1.00 77.75 85 ALA A N 1
ATOM 618 C CA . ALA A 1 85 ? 3.791 5.290 2.183 1.00 77.75 85 ALA A CA 1
ATOM 619 C C . ALA A 1 85 ? 3.158 6.667 2.384 1.00 77.75 85 ALA A C 1
ATOM 621 O O . ALA A 1 85 ? 3.759 7.686 2.045 1.00 77.75 85 ALA A O 1
ATOM 622 N N . CYS A 1 86 ? 1.990 6.711 3.017 1.00 82.25 86 CYS A N 1
ATOM 623 C CA . CYS A 1 86 ? 1.298 7.949 3.354 1.00 82.25 86 CYS A CA 1
ATOM 624 C C . CYS A 1 86 ? 1.860 8.659 4.600 1.00 82.25 86 CYS A C 1
ATOM 626 O O . CYS A 1 86 ? 1.268 9.623 5.077 1.00 82.25 86 CYS A O 1
ATOM 628 N N . SER A 1 87 ? 2.995 8.206 5.149 1.00 82.75 87 SER A N 1
ATOM 629 C CA . SER A 1 87 ? 3.618 8.812 6.338 1.00 82.75 87 SER A CA 1
ATOM 630 C C . SER A 1 87 ? 4.156 10.227 6.099 1.00 82.75 87 SER A C 1
ATOM 632 O O . SER A 1 87 ? 4.456 10.932 7.058 1.00 82.75 87 SER A O 1
ATOM 634 N N . SER A 1 88 ? 4.319 10.646 4.844 1.00 79.56 88 SER A N 1
ATOM 635 C CA . SER A 1 88 ? 4.729 12.008 4.492 1.00 79.56 88 SER A CA 1
ATOM 636 C C . SER A 1 88 ? 3.513 12.925 4.386 1.00 79.56 88 SER A C 1
ATOM 638 O O . SER A 1 88 ? 2.471 12.530 3.869 1.00 79.56 88 SER A O 1
ATOM 640 N N . ARG A 1 89 ? 3.663 14.186 4.812 1.00 76.75 89 ARG A N 1
ATOM 641 C CA . ARG A 1 89 ? 2.570 15.177 4.842 1.00 76.75 89 ARG A CA 1
ATOM 642 C C . ARG A 1 89 ? 1.867 15.359 3.487 1.00 76.75 89 ARG A C 1
ATOM 644 O O . ARG A 1 89 ? 0.666 15.585 3.451 1.00 76.75 89 ARG A O 1
ATOM 651 N N . GLU A 1 90 ? 2.599 15.205 2.389 1.00 81.50 90 GLU A N 1
ATOM 652 C CA . GLU A 1 90 ? 2.091 15.311 1.012 1.00 81.50 90 GLU A CA 1
ATOM 653 C C . GLU A 1 90 ? 1.101 14.210 0.620 1.00 81.50 90 GLU A C 1
ATOM 655 O O . GLU A 1 90 ? 0.286 14.401 -0.280 1.00 81.50 90 GLU A O 1
ATOM 660 N N . PHE A 1 91 ? 1.164 13.062 1.294 1.00 81.94 91 PHE A N 1
ATOM 661 C CA . PHE A 1 91 ? 0.324 11.895 1.029 1.00 81.94 91 PHE A CA 1
ATOM 662 C C . PHE A 1 91 ? -0.659 11.624 2.170 1.00 81.94 91 PHE A C 1
ATOM 664 O O . PHE A 1 91 ? -1.306 10.579 2.205 1.00 81.94 91 PHE A O 1
ATOM 671 N N . LEU A 1 92 ? -0.812 12.563 3.105 1.00 84.19 92 LEU A N 1
ATOM 672 C CA . LEU A 1 92 ? -1.660 12.361 4.273 1.00 84.19 92 LEU A CA 1
ATOM 673 C C . LEU A 1 92 ? -3.140 12.194 3.893 1.00 84.19 92 LEU A C 1
ATOM 675 O O . LEU A 1 92 ? -3.832 11.368 4.481 1.00 84.19 92 LEU A O 1
ATOM 679 N N . ASP A 1 93 ? -3.613 12.912 2.872 1.00 86.69 93 ASP A N 1
ATOM 680 C CA . ASP A 1 93 ? -4.995 12.794 2.382 1.00 86.69 93 ASP A CA 1
ATOM 681 C C . ASP A 1 93 ? -5.276 11.412 1.777 1.00 86.69 93 ASP A C 1
ATOM 683 O O . ASP A 1 93 ? -6.330 10.821 2.013 1.00 86.69 93 ASP A O 1
ATOM 687 N N . TRP A 1 94 ? -4.288 10.838 1.086 1.00 85.56 94 TRP A N 1
ATOM 688 C CA . TRP A 1 94 ? -4.329 9.443 0.647 1.00 85.56 94 TRP A CA 1
ATOM 689 C C . TRP A 1 94 ? -4.402 8.481 1.835 1.00 85.56 94 TRP A C 1
ATOM 691 O O . TRP A 1 94 ? -5.193 7.539 1.834 1.00 85.56 94 TRP A O 1
ATOM 701 N N . GLY A 1 95 ? -3.618 8.753 2.878 1.00 86.81 95 GLY A N 1
ATOM 702 C CA . GLY A 1 95 ? -3.660 8.027 4.144 1.00 86.81 95 GLY A CA 1
ATOM 703 C C . GLY A 1 95 ? -5.048 8.011 4.788 1.00 86.81 95 GLY A C 1
ATOM 704 O O . GLY A 1 95 ? -5.525 6.946 5.179 1.00 86.81 95 GLY A O 1
ATOM 705 N N . ARG A 1 96 ? -5.738 9.159 4.830 1.00 88.88 96 ARG A N 1
ATOM 706 C CA . ARG A 1 96 ? -7.122 9.264 5.336 1.00 88.88 96 ARG A CA 1
ATOM 707 C C . ARG A 1 96 ? -8.104 8.445 4.495 1.00 88.88 96 ARG A C 1
ATOM 709 O O . ARG A 1 96 ? -8.938 7.741 5.059 1.00 88.88 96 ARG A O 1
ATOM 716 N N . ASN A 1 97 ? -7.981 8.484 3.166 1.00 87.88 97 ASN A N 1
ATOM 717 C CA . ASN A 1 97 ? -8.823 7.680 2.273 1.00 87.88 97 ASN A CA 1
ATOM 718 C C . ASN A 1 97 ? -8.637 6.176 2.520 1.00 87.88 97 ASN A C 1
ATOM 720 O O . ASN A 1 97 ? -9.613 5.427 2.563 1.00 87.88 97 ASN A O 1
ATOM 724 N N . PHE A 1 98 ? -7.402 5.721 2.745 1.00 85.25 98 PHE A N 1
ATOM 725 C CA . PHE A 1 98 ? -7.160 4.322 3.100 1.00 85.25 98 PHE A CA 1
ATOM 726 C C . PHE A 1 98 ? -7.618 3.968 4.505 1.00 85.25 98 PHE A C 1
ATOM 728 O O . PHE A 1 98 ? -8.080 2.850 4.706 1.00 85.25 98 PHE A O 1
ATOM 735 N N . HIS A 1 99 ? -7.536 4.890 5.462 1.00 88.25 99 HIS A N 1
ATOM 736 C CA . HIS A 1 99 ? -8.115 4.685 6.783 1.00 88.25 99 HIS A CA 1
ATOM 737 C C . HIS A 1 99 ? -9.632 4.449 6.681 1.00 88.25 99 HIS A C 1
ATOM 739 O O . HIS A 1 99 ? -10.129 3.457 7.214 1.00 88.25 99 HIS A O 1
ATOM 745 N N . ALA A 1 100 ? -10.354 5.272 5.914 1.00 87.56 100 ALA A N 1
ATOM 746 C CA . ALA A 1 100 ? -11.773 5.041 5.639 1.00 87.56 100 ALA A CA 1
ATOM 747 C C . ALA A 1 100 ? -12.008 3.666 4.983 1.00 87.56 100 ALA A C 1
ATOM 749 O O . ALA A 1 100 ? -12.831 2.887 5.459 1.00 87.56 100 ALA A O 1
ATOM 750 N N . ALA A 1 101 ? -11.205 3.306 3.975 1.00 83.50 101 ALA A N 1
ATOM 751 C CA . ALA A 1 101 ? -11.301 2.000 3.321 1.00 83.50 101 ALA A CA 1
ATOM 752 C C . ALA A 1 101 ? -11.028 0.818 4.274 1.00 83.50 101 ALA A C 1
ATOM 754 O O . ALA A 1 101 ? -11.662 -0.226 4.153 1.00 83.50 101 ALA A O 1
ATOM 755 N N . VAL A 1 102 ? -10.111 0.955 5.236 1.00 83.31 102 VAL A N 1
ATOM 756 C CA . VAL A 1 102 ? -9.845 -0.064 6.267 1.00 83.31 102 VAL A CA 1
ATOM 757 C C . VAL A 1 102 ? -11.074 -0.297 7.144 1.00 83.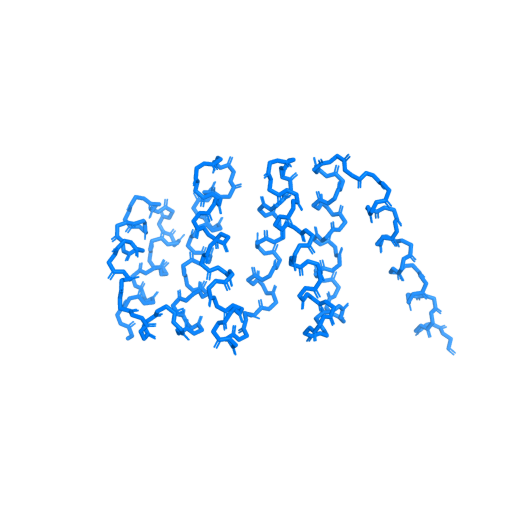31 102 VAL A C 1
ATOM 759 O O . VAL A 1 102 ? -11.366 -1.447 7.485 1.00 83.31 102 VAL A O 1
ATOM 762 N N . ILE A 1 103 ? -11.790 0.771 7.499 1.00 84.06 103 ILE A N 1
ATOM 763 C CA . ILE A 1 103 ? -13.030 0.693 8.277 1.00 84.06 103 ILE A CA 1
ATOM 764 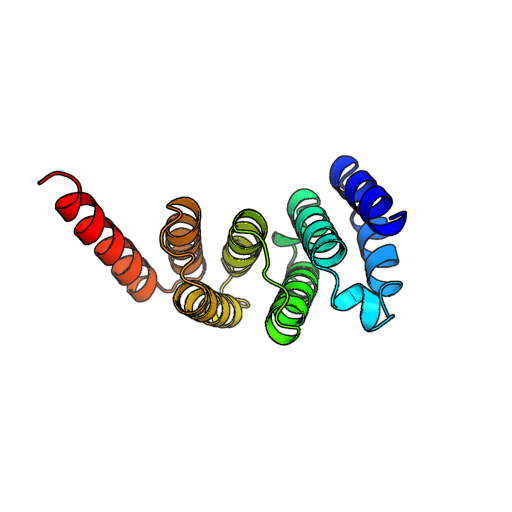C C . ILE A 1 103 ? -14.113 0.001 7.444 1.00 84.06 103 ILE A C 1
ATOM 766 O O . ILE A 1 103 ? -14.679 -0.994 7.898 1.00 84.06 103 ILE A O 1
ATOM 770 N N . ASP A 1 104 ? -14.325 0.456 6.207 1.00 83.31 104 ASP A N 1
ATOM 771 C CA . ASP A 1 104 ? -15.350 -0.070 5.298 1.00 83.31 104 ASP A CA 1
ATOM 772 C C . ASP A 1 104 ? -15.133 -1.549 4.945 1.00 83.31 104 ASP A C 1
ATOM 774 O O . ASP A 1 104 ? -16.087 -2.314 4.801 1.00 83.31 104 ASP A O 1
ATOM 778 N N . LEU A 1 105 ? -13.873 -1.973 4.821 1.00 78.25 105 LEU A N 1
ATOM 779 C CA . LEU A 1 105 ? -13.500 -3.359 4.533 1.00 78.25 105 LEU A CA 1
ATOM 780 C C . LEU A 1 105 ? -13.394 -4.233 5.792 1.00 78.25 105 LEU A C 1
ATOM 782 O O . LEU A 1 105 ? -13.136 -5.430 5.674 1.00 78.25 105 LEU A O 1
ATOM 786 N N . GLY A 1 106 ? -13.565 -3.667 6.992 1.00 80.81 106 GLY A N 1
ATOM 787 C CA . GLY A 1 106 ? -13.469 -4.408 8.251 1.00 80.81 106 GLY A CA 1
ATOM 788 C C . GLY A 1 106 ? -12.058 -4.909 8.585 1.00 80.81 106 GLY A C 1
ATOM 789 O O . GLY A 1 106 ? -11.910 -5.855 9.351 1.00 80.81 106 GLY A O 1
ATOM 790 N N . LEU A 1 107 ? -11.008 -4.289 8.037 1.00 76.75 107 LEU A N 1
ATOM 791 C CA . LEU A 1 107 ? -9.611 -4.728 8.197 1.00 76.75 107 LEU A CA 1
ATOM 792 C C . LEU A 1 107 ? -8.966 -4.288 9.525 1.00 76.75 107 LEU A C 1
ATOM 794 O O . LEU A 1 107 ? -7.811 -4.610 9.796 1.00 76.75 107 LEU A O 1
ATOM 798 N N . HIS A 1 108 ? -9.708 -3.574 10.372 1.00 74.31 108 HIS A N 1
ATOM 799 C CA . HIS A 1 108 ? -9.251 -3.062 11.668 1.00 74.31 108 HIS A CA 1
ATOM 800 C C . HIS A 1 108 ? -8.938 -4.161 12.702 1.00 74.31 108 HIS A C 1
ATOM 802 O O . HIS A 1 108 ? -8.294 -3.885 13.713 1.00 74.31 108 HIS A O 1
ATOM 808 N N . SER A 1 109 ? -9.376 -5.404 12.468 1.00 72.19 109 SER A N 1
ATOM 809 C CA . SER A 1 109 ? -9.113 -6.538 13.361 1.00 72.19 109 SER A CA 1
ATOM 810 C C . SER A 1 109 ? -7.656 -7.016 13.338 1.00 72.19 109 SER A C 1
ATOM 812 O O . SER A 1 109 ? -7.207 -7.657 14.287 1.00 72.19 109 SER A O 1
ATOM 814 N N . ASP A 1 110 ? -6.909 -6.735 12.267 1.00 77.31 110 ASP A N 1
ATOM 815 C CA . ASP A 1 110 ? -5.488 -7.073 12.169 1.00 77.31 110 ASP A CA 1
ATOM 816 C C . ASP A 1 110 ? -4.650 -5.974 12.828 1.00 77.31 110 ASP A C 1
ATOM 818 O O . ASP A 1 110 ? -4.549 -4.875 12.294 1.00 77.31 110 ASP A O 1
ATOM 822 N N . ILE A 1 111 ? -4.006 -6.270 13.963 1.00 80.19 111 ILE A N 1
ATOM 823 C CA . ILE A 1 111 ? -3.217 -5.303 14.751 1.00 80.19 111 ILE A CA 1
ATOM 824 C C . ILE A 1 111 ? -2.128 -4.573 13.943 1.00 80.19 111 ILE A C 1
ATOM 826 O O . ILE A 1 111 ? -1.706 -3.474 14.321 1.00 80.19 111 ILE A O 1
ATOM 830 N N . THR A 1 112 ? -1.669 -5.151 12.831 1.00 83.69 112 THR A N 1
ATOM 831 C CA . THR A 1 112 ? -0.669 -4.525 11.960 1.00 83.69 112 THR A CA 1
ATOM 832 C C . THR A 1 112 ? -1.205 -3.265 11.279 1.00 83.69 112 THR A C 1
ATOM 834 O O . THR A 1 112 ? -0.472 -2.280 11.170 1.00 83.69 112 THR A O 1
ATOM 837 N N . ILE A 1 113 ? -2.489 -3.246 10.911 1.00 84.69 113 ILE A N 1
ATOM 838 C CA . ILE A 1 113 ? -3.131 -2.147 10.182 1.00 84.69 113 ILE A CA 1
ATOM 839 C C . ILE A 1 113 ? -3.296 -0.903 11.072 1.00 84.69 113 ILE A C 1
ATOM 841 O O . ILE A 1 113 ? -2.742 0.144 10.723 1.00 84.69 113 ILE A O 1
ATOM 845 N N . PRO A 1 114 ? -3.926 -0.976 12.263 1.00 85.12 114 PRO A N 1
ATOM 846 C CA . PRO A 1 114 ? -3.989 0.156 13.176 1.00 85.12 114 PRO A CA 1
ATOM 847 C C . PRO A 1 114 ? -2.593 0.661 13.575 1.00 85.12 114 PRO A C 1
ATOM 849 O O . PRO A 1 114 ? -2.390 1.857 13.788 1.00 85.12 114 PRO A O 1
ATOM 852 N N . ASN A 1 115 ? -1.591 -0.220 13.727 1.00 87.19 115 ASN A N 1
ATOM 853 C CA . ASN A 1 115 ? -0.208 0.186 14.036 1.00 87.19 115 ASN A CA 1
ATOM 854 C C . ASN A 1 115 ? 0.421 1.016 12.919 1.00 87.19 115 ASN A C 1
ATOM 856 O O . ASN A 1 115 ? 1.027 2.049 13.214 1.00 87.19 115 ASN A O 1
ATOM 860 N N . ALA A 1 116 ? 0.212 0.621 11.665 1.00 87.31 116 ALA A N 1
ATOM 861 C CA . ALA A 1 116 ? 0.623 1.408 10.514 1.00 87.31 116 ALA A CA 1
ATOM 862 C C . ALA A 1 116 ? -0.086 2.773 10.470 1.00 87.31 116 ALA A C 1
ATOM 864 O O . ALA A 1 116 ? 0.575 3.781 10.233 1.00 87.31 116 ALA A O 1
ATOM 865 N N . LEU A 1 117 ? -1.390 2.834 10.776 1.00 88.00 117 LEU A N 1
ATOM 866 C CA . LEU A 1 117 ? -2.166 4.085 10.790 1.00 88.00 117 LEU A CA 1
ATOM 867 C C . LEU A 1 117 ? -1.647 5.088 11.829 1.00 88.00 117 LEU A C 1
ATOM 869 O O . LEU A 1 117 ? -1.424 6.252 11.501 1.00 88.00 117 LEU A O 1
ATOM 873 N N . VAL A 1 118 ? -1.370 4.642 13.060 1.00 88.88 118 VAL A N 1
ATOM 874 C CA . VAL A 1 118 ? -0.766 5.506 14.095 1.00 88.88 118 VAL A CA 1
ATOM 875 C C . VAL A 1 118 ? 0.598 6.027 13.639 1.00 88.88 118 VAL A C 1
ATOM 877 O O . VAL A 1 118 ? 0.879 7.221 13.762 1.00 88.88 118 VAL A O 1
ATOM 880 N N . LEU A 1 119 ? 1.451 5.158 13.090 1.00 86.38 119 LEU A N 1
ATOM 881 C CA . LEU A 1 119 ? 2.767 5.566 12.594 1.00 86.38 119 LEU A CA 1
ATOM 882 C C . LEU A 1 119 ? 2.662 6.582 11.447 1.00 86.38 119 LEU A C 1
ATOM 884 O O . LEU A 1 119 ? 3.426 7.543 11.399 1.00 86.38 119 LEU A O 1
ATOM 888 N N . MET A 1 120 ? 1.702 6.395 10.547 1.00 90.50 120 MET A N 1
ATOM 889 C CA . MET A 1 120 ? 1.467 7.303 9.432 1.00 90.50 120 MET A CA 1
ATOM 890 C C . MET A 1 120 ? 0.999 8.678 9.925 1.00 90.50 120 MET A C 1
ATOM 892 O O . MET A 1 120 ? 1.602 9.686 9.562 1.00 90.50 120 MET A O 1
ATOM 896 N N . TYR A 1 121 ? -0.017 8.741 10.792 1.00 89.88 121 TYR A N 1
ATOM 897 C CA . TYR A 1 121 ? -0.525 10.018 11.306 1.00 89.88 121 TYR A CA 1
ATOM 898 C C . TYR A 1 121 ? 0.518 10.771 12.139 1.00 89.88 121 TYR A C 1
ATOM 900 O O . TYR A 1 121 ? 0.661 11.987 11.993 1.00 89.88 121 TYR A O 1
ATOM 908 N N . THR A 1 122 ? 1.299 10.056 12.958 1.00 87.25 122 THR A N 1
ATOM 909 C CA . THR A 1 122 ? 2.404 10.664 13.720 1.00 87.25 122 THR A CA 1
ATOM 910 C C . THR A 1 122 ? 3.465 11.269 12.801 1.00 87.25 122 THR A C 1
ATOM 912 O O . THR A 1 122 ? 3.831 12.428 12.989 1.00 87.25 122 THR A O 1
ATOM 915 N N . LYS A 1 123 ? 3.934 10.531 11.785 1.00 83.50 123 LYS A N 1
ATOM 916 C CA . LYS A 1 123 ? 4.960 11.018 10.847 1.00 83.50 123 LYS A CA 1
ATOM 917 C C . LYS A 1 123 ? 4.459 12.127 9.923 1.00 83.50 123 LYS A C 1
ATOM 919 O O . LYS A 1 123 ? 5.197 13.072 9.656 1.00 83.50 123 LYS A O 1
ATOM 924 N N . G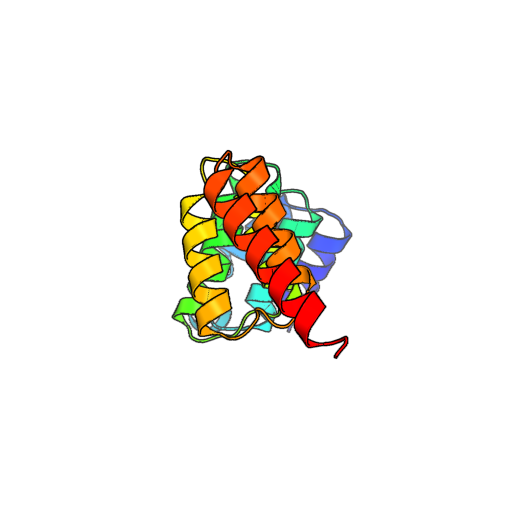LY A 1 124 ? 3.204 12.056 9.492 1.00 83.19 124 GLY A N 1
ATOM 925 C CA . GLY A 1 124 ? 2.606 13.054 8.609 1.00 83.19 124 GLY A CA 1
ATOM 926 C C . GLY A 1 124 ? 2.249 14.370 9.311 1.00 83.19 124 GLY A C 1
ATOM 927 O O . GLY A 1 124 ? 1.888 15.357 8.663 1.00 83.19 124 GLY A O 1
ATOM 928 N N . GLY A 1 125 ? 2.399 14.415 10.639 1.00 85.12 125 GLY A N 1
ATOM 929 C CA . GLY A 1 125 ? 2.208 15.608 11.455 1.00 85.12 125 GLY A CA 1
ATOM 930 C C . GLY A 1 125 ? 0.762 15.847 11.884 1.00 85.12 125 GLY A C 1
ATOM 931 O O . GLY A 1 125 ? 0.428 16.987 12.195 1.00 85.12 125 GLY A O 1
ATOM 932 N N . SER A 1 126 ? -0.077 14.805 11.910 1.00 85.94 126 SER A N 1
ATOM 933 C CA . SER A 1 126 ? -1.439 14.850 12.455 1.00 85.94 126 SER A CA 1
ATOM 934 C C . SER A 1 126 ? -1.503 14.110 13.795 1.00 85.94 126 SER A C 1
ATOM 936 O O . SER A 1 126 ? -1.913 12.952 13.894 1.00 85.94 126 SER A O 1
ATOM 938 N N . ALA A 1 127 ? -1.027 14.775 14.851 1.00 83.94 127 ALA A N 1
ATOM 939 C CA . ALA A 1 127 ? -0.924 14.177 16.184 1.00 83.94 127 ALA A CA 1
ATOM 940 C C . ALA A 1 127 ? -2.293 13.841 16.806 1.00 83.94 127 ALA A C 1
ATOM 942 O O . ALA A 1 127 ? -2.401 12.869 17.552 1.00 83.94 127 ALA A O 1
ATOM 943 N N . GLU A 1 128 ? -3.336 14.610 16.482 1.00 85.88 128 GLU A N 1
ATOM 944 C CA . GLU A 1 128 ? -4.695 14.391 16.992 1.00 85.88 128 GLU A CA 1
ATOM 945 C C . GLU A 1 128 ? -5.288 13.070 16.484 1.00 85.88 128 GLU A C 1
ATOM 947 O O . GLU A 1 128 ? -5.766 12.260 17.277 1.00 85.88 128 GLU A O 1
ATOM 952 N N . GLU A 1 129 ? -5.184 12.800 15.179 1.00 85.81 129 GLU A N 1
ATOM 953 C CA . GLU A 1 129 ? -5.657 11.541 14.586 1.00 85.81 129 GLU A CA 1
ATOM 954 C C . GLU A 1 129 ? -4.824 10.344 15.043 1.00 85.81 129 GLU A C 1
ATOM 956 O O . GLU A 1 129 ? -5.371 9.274 15.315 1.00 85.81 129 GLU A O 1
ATOM 961 N N . ALA A 1 130 ? -3.510 10.526 15.206 1.00 84.88 130 ALA A N 1
ATOM 962 C CA . ALA A 1 130 ? -2.658 9.497 15.788 1.00 84.88 130 ALA A CA 1
ATOM 963 C C . ALA A 1 130 ? -3.101 9.123 17.212 1.00 84.88 130 ALA A C 1
ATOM 965 O O . ALA A 1 130 ? -3.119 7.941 17.566 1.00 84.88 130 ALA A O 1
ATOM 966 N N . LEU A 1 131 ? -3.461 10.120 18.028 1.00 83.56 131 LEU A N 1
ATOM 967 C CA . LEU A 1 131 ? -3.914 9.912 19.400 1.00 83.56 131 LEU A CA 1
ATOM 968 C C . LEU A 1 131 ? -5.300 9.261 19.452 1.00 83.56 131 LEU A C 1
ATOM 970 O O . LEU A 1 131 ? -5.511 8.362 20.271 1.00 83.56 131 LEU A O 1
ATOM 974 N N . ALA A 1 132 ? -6.221 9.670 18.579 1.00 86.06 132 ALA A N 1
ATOM 975 C CA . ALA A 1 132 ? -7.537 9.051 18.453 1.00 86.06 132 ALA A CA 1
ATOM 976 C C . ALA A 1 132 ? -7.410 7.554 18.124 1.00 86.06 132 ALA A C 1
ATOM 978 O O . ALA A 1 132 ? -7.961 6.712 18.835 1.00 86.06 132 ALA A O 1
ATOM 979 N N . GLU A 1 133 ? -6.586 7.211 17.132 1.00 83.12 133 GLU A N 1
ATOM 980 C CA . GLU A 1 133 ? -6.367 5.825 16.715 1.00 83.12 133 GLU A CA 1
ATOM 981 C C . GLU A 1 133 ? -5.664 4.991 17.802 1.00 83.12 133 GLU A C 1
ATOM 983 O O . GLU A 1 133 ? -6.034 3.849 18.079 1.00 83.12 133 GLU A O 1
ATOM 988 N N . HIS A 1 134 ? -4.674 5.564 18.493 1.00 80.69 134 HIS A N 1
ATOM 989 C CA . HIS A 1 134 ? -4.009 4.902 19.619 1.00 80.69 134 HIS A CA 1
ATOM 990 C C . HIS A 1 134 ? -4.968 4.637 20.797 1.00 80.69 134 HIS A C 1
ATOM 992 O O . HIS A 1 134 ? -4.916 3.578 21.435 1.00 80.69 134 HIS A O 1
ATOM 998 N N . SER A 1 135 ? -5.874 5.578 21.070 1.00 78.62 135 SER A N 1
ATOM 999 C CA . SER A 1 135 ? -6.872 5.466 22.141 1.00 78.62 135 SER A CA 1
ATOM 1000 C C . SER A 1 135 ? -7.900 4.370 21.844 1.00 78.62 135 SER A C 1
ATOM 1002 O O . SER A 1 135 ? -8.204 3.562 22.728 1.00 78.62 135 SER A O 1
ATOM 1004 N N . SER A 1 136 ? -8.356 4.261 20.591 1.00 74.31 136 SER A N 1
ATOM 1005 C CA . SER A 1 136 ? -9.269 3.206 20.128 1.00 74.31 136 SER A CA 1
ATOM 1006 C C . SER A 1 136 ? -8.704 1.800 20.359 1.00 74.31 136 SER A C 1
ATOM 1008 O O . SER A 1 136 ? -9.390 0.941 20.918 1.00 74.31 136 SER A O 1
ATOM 1010 N N . LYS A 1 137 ? -7.418 1.568 20.057 1.00 68.94 137 LYS A N 1
ATOM 1011 C CA . LYS A 1 137 ? -6.749 0.275 20.328 1.00 68.94 137 LYS A CA 1
ATOM 1012 C C . LYS A 1 137 ? -6.690 -0.078 21.809 1.00 68.94 137 LYS A C 1
ATOM 1014 O O . LYS A 1 137 ? -6.848 -1.238 22.186 1.00 68.94 137 LYS A O 1
ATOM 1019 N N . THR A 1 138 ? -6.435 0.920 22.651 1.00 61.69 138 THR A N 1
ATOM 1020 C CA . THR A 1 138 ? -6.273 0.727 24.098 1.00 61.69 138 THR A CA 1
ATOM 1021 C C . THR A 1 138 ? -7.599 0.331 24.757 1.00 61.69 138 THR A C 1
ATOM 1023 O O . THR A 1 138 ? -7.609 -0.454 25.707 1.00 61.69 138 THR A O 1
ATOM 1026 N N . SER A 1 139 ? -8.722 0.817 24.219 1.00 59.00 139 SER A N 1
ATOM 1027 C CA . SER A 1 139 ? -10.071 0.434 24.649 1.00 59.00 139 SER A CA 1
ATOM 1028 C C . SER A 1 139 ? -10.415 -1.014 24.258 1.00 59.00 139 SER A C 1
ATOM 1030 O O . SER A 1 139 ? -10.863 -1.792 25.101 1.00 59.00 139 SER A O 1
ATOM 1032 N N . PHE A 1 140 ? -10.087 -1.436 23.028 1.00 52.78 140 PHE A N 1
ATOM 1033 C CA . PHE A 1 140 ? -10.270 -2.826 22.576 1.00 52.78 140 PHE A CA 1
ATOM 1034 C C . PHE A 1 140 ? -9.404 -3.831 23.355 1.00 52.78 140 PHE A C 1
ATOM 1036 O O . PHE A 1 140 ? -9.890 -4.889 23.752 1.00 52.78 140 PHE A O 1
ATOM 1043 N N . ALA A 1 141 ? -8.146 -3.494 23.659 1.00 52.22 141 ALA A N 1
ATOM 1044 C CA . ALA A 1 141 ? -7.247 -4.366 24.422 1.00 52.22 141 ALA A CA 1
ATOM 1045 C C . ALA A 1 141 ? -7.697 -4.605 25.878 1.00 52.22 141 ALA A C 1
ATOM 1047 O O . ALA A 1 141 ? -7.318 -5.613 26.479 1.00 52.22 141 ALA A O 1
ATOM 1048 N N . LYS A 1 142 ? -8.505 -3.702 26.452 1.00 50.78 142 LYS A N 1
ATOM 1049 C CA . LYS A 1 142 ? -9.117 -3.883 27.778 1.00 50.78 142 LYS A CA 1
ATOM 1050 C C . LYS A 1 142 ? -10.342 -4.801 27.746 1.00 50.78 142 LYS A C 1
ATOM 1052 O O . LYS A 1 142 ? -10.572 -5.499 28.725 1.00 50.78 142 LYS A O 1
ATOM 1057 N N . SER A 1 143 ? -11.081 -4.850 26.636 1.00 48.22 143 SER A N 1
ATOM 1058 C CA . SER A 1 143 ? -12.317 -5.640 26.528 1.00 48.22 143 SER A CA 1
ATOM 1059 C C . SER A 1 143 ? -12.098 -7.133 26.237 1.00 48.22 143 SER A C 1
ATOM 1061 O O . SER A 1 143 ? -13.024 -7.911 26.412 1.00 48.22 143 SER A O 1
ATOM 1063 N N . VAL A 1 144 ? -10.895 -7.544 25.812 1.00 48.75 144 VAL A N 1
ATOM 1064 C CA . VAL A 1 144 ? -10.540 -8.958 25.525 1.00 48.75 144 VAL A CA 1
ATOM 1065 C C . VAL A 1 144 ? -9.877 -9.649 26.735 1.00 48.75 144 VAL A C 1
ATOM 1067 O O . VAL A 1 144 ? -9.601 -10.843 26.708 1.00 48.75 144 VAL A O 1
ATOM 1070 N N . LYS A 1 145 ? -9.606 -8.903 27.816 1.00 45.59 145 LYS A N 1
ATOM 1071 C CA . LYS A 1 145 ? -9.021 -9.421 29.069 1.00 45.59 145 LYS A CA 1
ATOM 1072 C C . LYS A 1 145 ? -10.032 -9.542 30.223 1.00 45.59 145 LYS A C 1
ATOM 1074 O O . LYS A 1 145 ? -9.608 -9.752 31.357 1.00 45.59 145 LYS A O 1
ATOM 1079 N N . SER A 1 146 ? -11.327 -9.394 29.943 1.00 39.75 146 SER A N 1
ATOM 1080 C CA . SER A 1 146 ? -12.441 -9.614 30.877 1.00 39.75 146 SER A CA 1
ATOM 1081 C C . SER A 1 146 ? -13.284 -10.788 30.412 1.00 39.75 146 SER A C 1
ATOM 1083 O O . SER A 1 146 ? -13.954 -11.360 31.297 1.00 39.75 146 SER A O 1
#

InterPro domains:
  IPR011990 Tetratricopeptide-like helical domain superfamily [G3DSA:1.25.40.10] (2-139)
  IPR046960 Pentatricopeptide repeat-containing protein At4g14850-like, plant [PTHR47926] (52-131)

Foldseek 3Di:
DVLLVQLVVLLVVLVVVVLVVSVVVCPPLVQLQDLSNLQSSLSNCLSNCVLVPPVSLVVNLVSVVSNVVSVNDHDPVSLLSNLLSLLALVNVVSNVVSVVVCVVVVVVVPPSNLVSSLNSCVSNVNNVSSVVSVVVVVVVVVVVVD

pLDDT: mean 76.49, std 10.08, range [39.75, 90.5]

Secondary structure (DSSP, 8-state):
-HHHHHHHHHHHHT-HHHHHHHHHH---HHHHT-HHHHHHHHHHHHHTTGGGSHHHHHHHHHHHHHHHHTT----HHHHHHHHHHTTSGGGHHHHHHHHHHHHHTTGGGSTHHHHHHHHHHHHHT-HHHHHHHHHHHHHHHHHT--

Radius of gyration: 15.88 Å; Cα contacts (8 Å, |Δi|>4): 175; chains: 1; bounding box: 32×31×51 Å

Sequence (146 aa):
MVIVSTLAACSGAKDLVLGMAIHARILSPDLRKSVFVGTALLNMYAKCGAIEQMGDCRQALETLEGMIQARVQPNPVTFVAAITACSSREFLDWGRNFHAAVIDLGLHSDITIPNALVLMYTKGGSAEEALAEHSSKTSFAKSVKS